Protein AF-A0A9X9F2U2-F1 (afdb_monomer_lite)

InterPro domains:
  IPR003848 Domain of unknown function DUF218 [cd06259] (31-73)
  IPR051599 Cell Envelope Integrity and Synthesis Associated Protein [PTHR30336] (19-75)

Organism: Bacillus cereus (NCBI:txid1396)

Radius of gyration: 17.88 Å; chains: 1; bounding box: 29×31×49 Å

Foldseek 3Di:
DVVVVVVVVVVVVVVVVVVVVVVPPLVAADAEDEQEDDDDDPNHDDPVSVVSVVSRVVSCVVNSYVYYHYDDDPPD

Structure (mmCIF, N/CA/C/O backbone):
data_AF-A0A9X9F2U2-F1
#
_entry.id   AF-A0A9X9F2U2-F1
#
loop_
_atom_site.group_PDB
_atom_site.id
_atom_site.type_symbol
_atom_site.label_atom_id
_atom_site.label_alt_id
_atom_site.label_comp_id
_atom_site.label_asym_id
_atom_site.label_entity_id
_atom_site.label_seq_id
_atom_site.pdbx_PDB_ins_code
_atom_site.Cartn_x
_atom_site.Cartn_y
_atom_site.Cartn_z
_atom_site.occupancy
_atom_site.B_iso_or_equiv
_atom_site.auth_seq_id
_atom_site.auth_comp_id
_atom_site.auth_asym_id
_atom_site.auth_atom_id
_atom_site.pdbx_PDB_model_num
ATOM 1 N N . LEU A 1 1 ? 10.098 10.561 -38.180 1.00 82.00 1 LEU A N 1
ATOM 2 C CA . LEU A 1 1 ? 8.797 9.906 -37.898 1.00 82.00 1 LEU A CA 1
ATOM 3 C C . LEU A 1 1 ? 8.899 8.861 -36.790 1.00 82.00 1 LEU A C 1
ATOM 5 O O . LEU A 1 1 ? 8.305 9.085 -35.748 1.00 82.00 1 LEU A O 1
ATOM 9 N N . MET A 1 2 ? 9.705 7.806 -36.944 1.00 89.38 2 MET A N 1
ATOM 10 C CA . MET A 1 2 ? 9.816 6.722 -35.947 1.00 89.38 2 MET A CA 1
ATOM 11 C C . MET A 1 2 ? 10.338 7.173 -34.564 1.00 89.38 2 MET A C 1
ATOM 13 O O . MET A 1 2 ? 9.845 6.736 -33.529 1.00 89.38 2 MET A O 1
ATOM 17 N N . ILE A 1 3 ? 11.302 8.100 -34.533 1.00 92.56 3 ILE A N 1
ATOM 18 C CA . ILE A 1 3 ? 11.830 8.666 -33.277 1.00 92.56 3 ILE A CA 1
ATOM 19 C C . ILE A 1 3 ? 10.775 9.550 -32.596 1.00 92.56 3 ILE A C 1
ATOM 21 O O . ILE A 1 3 ? 10.567 9.457 -31.392 1.00 92.56 3 ILE A O 1
ATOM 25 N N . CYS A 1 4 ? 10.050 10.362 -33.370 1.00 93.00 4 CYS A N 1
ATOM 26 C CA . CYS A 1 4 ? 8.975 11.208 -32.851 1.00 93.00 4 CYS A CA 1
ATOM 27 C C . CYS A 1 4 ? 7.829 10.381 -32.255 1.00 93.00 4 CYS A C 1
ATOM 29 O O . CYS A 1 4 ? 7.332 10.726 -31.187 1.00 93.00 4 CYS A O 1
ATOM 31 N N . SER A 1 5 ? 7.439 9.273 -32.898 1.00 92.56 5 SER A N 1
ATOM 32 C CA . SER A 1 5 ? 6.416 8.376 -32.350 1.00 92.56 5 SER A CA 1
ATOM 33 C C . SER A 1 5 ? 6.885 7.675 -31.075 1.00 92.56 5 SER A C 1
ATOM 35 O O . SER A 1 5 ? 6.100 7.537 -30.144 1.00 92.56 5 SER A O 1
ATOM 37 N N . ALA A 1 6 ? 8.162 7.283 -30.996 1.00 94.31 6 ALA A N 1
ATOM 38 C CA . ALA A 1 6 ? 8.728 6.691 -29.784 1.00 94.31 6 ALA A CA 1
ATOM 39 C C . ALA A 1 6 ? 8.741 7.688 -28.612 1.00 94.31 6 ALA A C 1
ATOM 41 O O . ALA A 1 6 ? 8.327 7.340 -27.510 1.00 94.31 6 ALA A O 1
ATOM 42 N N . ILE A 1 7 ? 9.147 8.939 -28.858 1.00 95.94 7 ILE A N 1
ATOM 43 C CA . ILE A 1 7 ? 9.141 9.999 -27.839 1.00 95.94 7 ILE A CA 1
ATOM 44 C C . ILE A 1 7 ? 7.714 10.266 -27.354 1.00 95.94 7 ILE A C 1
ATOM 46 O O . ILE A 1 7 ? 7.479 10.264 -26.150 1.00 95.94 7 ILE A O 1
ATOM 50 N N . LEU A 1 8 ? 6.752 10.421 -28.270 1.00 96.06 8 LEU A N 1
ATOM 51 C CA . LEU A 1 8 ? 5.345 10.624 -27.914 1.00 96.06 8 LEU A CA 1
ATOM 52 C C . LEU A 1 8 ? 4.792 9.474 -27.068 1.00 96.06 8 LEU A C 1
ATOM 54 O O . LEU A 1 8 ? 4.101 9.723 -26.084 1.00 96.06 8 LEU A O 1
ATOM 58 N N . TYR A 1 9 ? 5.125 8.231 -27.415 1.00 95.81 9 TYR A N 1
ATOM 59 C CA . TYR A 1 9 ? 4.687 7.063 -26.658 1.00 95.81 9 TYR A CA 1
ATOM 60 C C . TYR A 1 9 ? 5.269 7.039 -25.238 1.00 95.81 9 TYR A C 1
ATOM 62 O O . TYR A 1 9 ? 4.532 6.833 -24.276 1.00 95.81 9 TYR A O 1
ATOM 70 N N . VAL A 1 10 ? 6.571 7.305 -25.084 1.00 96.31 10 VAL A N 1
ATOM 71 C CA . VAL A 1 10 ? 7.220 7.361 -23.763 1.00 96.31 10 VAL A CA 1
ATOM 72 C C . VAL A 1 10 ? 6.654 8.506 -22.922 1.00 96.31 10 VAL A C 1
ATOM 74 O O . VAL A 1 10 ? 6.362 8.308 -21.745 1.00 96.31 10 VAL A O 1
ATOM 77 N N . SER A 1 11 ? 6.442 9.685 -23.513 1.00 95.56 11 SER A N 1
ATOM 78 C CA . SER A 1 11 ? 5.819 10.820 -22.825 1.00 95.56 11 SER A CA 1
ATOM 79 C C . SER A 1 11 ? 4.385 10.516 -22.396 1.00 95.56 11 SER A C 1
ATOM 81 O O . SER A 1 11 ? 4.006 10.852 -21.276 1.00 95.56 11 SER A O 1
ATOM 83 N N . TYR A 1 12 ? 3.604 9.844 -23.246 1.00 95.94 12 TYR A N 1
ATOM 84 C CA . TYR A 1 12 ? 2.249 9.414 -22.913 1.00 95.94 12 TYR A CA 1
ATOM 85 C C . TYR A 1 12 ? 2.244 8.406 -21.758 1.00 95.94 12 TYR A C 1
ATOM 87 O O . TYR A 1 12 ? 1.522 8.603 -20.786 1.00 95.94 12 TYR A O 1
ATOM 95 N N . ALA A 1 13 ? 3.095 7.377 -21.810 1.00 94.00 13 ALA A N 1
ATOM 96 C CA . ALA A 1 13 ? 3.208 6.390 -20.737 1.00 94.00 13 ALA A CA 1
ATOM 97 C C . ALA A 1 13 ? 3.645 7.033 -19.408 1.00 94.00 13 ALA A C 1
ATOM 99 O O . ALA A 1 13 ? 3.086 6.733 -18.356 1.00 94.00 13 ALA A O 1
ATOM 100 N N . ALA A 1 14 ? 4.607 7.961 -19.450 1.00 93.56 14 ALA A N 1
ATOM 101 C CA . ALA A 1 14 ? 5.037 8.707 -18.271 1.00 93.56 14 ALA A CA 1
ATOM 102 C C . ALA A 1 14 ? 3.905 9.571 -17.691 1.00 93.56 14 ALA A C 1
ATOM 104 O O . ALA A 1 14 ? 3.720 9.607 -16.473 1.00 93.56 14 ALA A O 1
ATOM 105 N N . TYR A 1 15 ? 3.131 10.236 -18.554 1.00 94.44 15 TYR A N 1
ATOM 106 C CA . TYR A 1 15 ? 1.971 11.025 -18.145 1.00 94.44 15 TYR A CA 1
ATOM 107 C C . TYR A 1 15 ? 0.885 10.150 -17.511 1.00 94.44 15 TYR A C 1
ATOM 109 O O . TYR A 1 15 ? 0.357 10.503 -16.458 1.00 94.44 15 TYR A O 1
ATOM 117 N N . ASP A 1 16 ? 0.593 8.991 -18.102 1.00 91.12 16 ASP A N 1
ATOM 118 C CA . ASP A 1 16 ? -0.422 8.065 -17.600 1.00 91.12 16 ASP A CA 1
ATOM 119 C C . ASP A 1 16 ? -0.059 7.547 -16.199 1.00 91.12 16 ASP A C 1
ATOM 121 O O . ASP A 1 16 ? -0.844 7.706 -15.261 1.00 91.12 16 ASP A O 1
ATOM 125 N N . ILE A 1 17 ? 1.182 7.075 -16.013 1.00 89.25 17 ILE A N 1
ATOM 126 C CA . ILE A 1 17 ? 1.715 6.640 -14.708 1.00 89.25 17 ILE A CA 1
ATOM 127 C C . ILE A 1 17 ? 1.635 7.770 -13.675 1.00 89.25 17 ILE A C 1
ATOM 129 O O . ILE A 1 17 ? 1.206 7.553 -12.539 1.00 89.25 17 ILE A O 1
ATOM 133 N N . TRP A 1 18 ? 2.031 8.988 -14.055 1.00 88.75 18 TRP A N 1
ATOM 134 C CA . TRP A 1 18 ? 1.981 10.138 -13.158 1.00 88.75 18 TRP A CA 1
ATOM 135 C C . TRP A 1 18 ? 0.547 10.518 -12.783 1.00 88.75 18 TRP A C 1
ATOM 137 O O . TRP A 1 18 ? 0.288 10.852 -11.629 1.00 88.75 18 TRP A O 1
ATOM 147 N N . SER A 1 19 ? -0.393 10.440 -13.724 1.00 87.75 19 SER A N 1
ATOM 148 C CA . SER A 1 19 ? -1.801 10.762 -13.484 1.00 87.75 19 SER A CA 1
ATOM 149 C C . SER A 1 19 ? -2.493 9.730 -12.588 1.00 87.75 19 SER A C 1
ATOM 151 O O . SER A 1 19 ? -3.358 10.083 -11.784 1.00 87.75 19 SER A O 1
ATOM 153 N N . TYR A 1 20 ? -2.067 8.464 -12.658 1.00 84.62 20 TYR A N 1
ATOM 154 C CA . TYR A 1 20 ? -2.665 7.366 -11.904 1.00 84.62 20 TYR A CA 1
ATOM 155 C C . TYR A 1 20 ? -2.574 7.572 -10.386 1.00 84.62 20 TYR A C 1
ATOM 157 O O . TYR A 1 20 ? -3.489 7.195 -9.653 1.00 84.62 20 TYR A O 1
ATOM 165 N N . ARG A 1 21 ? -1.528 8.261 -9.905 1.00 75.69 21 ARG A N 1
ATOM 166 C CA . ARG A 1 21 ? -1.359 8.582 -8.476 1.00 75.69 21 ARG A CA 1
ATOM 167 C C . ARG A 1 21 ? -2.508 9.415 -7.898 1.00 75.69 21 ARG A C 1
ATOM 169 O O . ARG A 1 21 ? -2.751 9.352 -6.703 1.00 75.69 21 ARG A O 1
ATOM 176 N N . PHE A 1 22 ? -3.201 10.192 -8.734 1.00 72.75 22 PHE A N 1
ATOM 177 C CA . PHE A 1 22 ? -4.329 11.034 -8.327 1.00 72.75 22 PHE A CA 1
ATOM 178 C C . PHE A 1 22 ? -5.684 10.329 -8.460 1.00 72.75 22 PHE A C 1
ATOM 180 O O . PHE A 1 22 ? -6.683 10.827 -7.953 1.00 72.75 22 PHE A O 1
ATOM 187 N N . LYS A 1 23 ? -5.737 9.178 -9.145 1.00 69.06 23 LYS A N 1
ATOM 188 C CA . LYS A 1 23 ? -6.948 8.349 -9.266 1.00 69.06 23 LYS A CA 1
ATOM 189 C C . LYS A 1 23 ? -7.171 7.441 -8.060 1.00 69.06 23 LYS A C 1
ATOM 191 O O . LYS A 1 23 ? -8.292 6.974 -7.867 1.00 69.06 23 LYS A O 1
ATOM 196 N N . ALA A 1 24 ? -6.130 7.174 -7.272 1.00 65.06 24 ALA A N 1
ATOM 197 C CA . ALA A 1 24 ? -6.255 6.452 -6.014 1.00 65.06 24 ALA A CA 1
ATOM 198 C C . ALA A 1 24 ? -7.026 7.325 -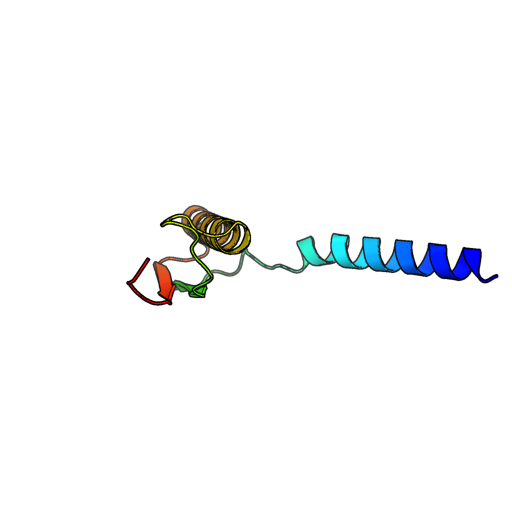5.009 1.00 65.06 24 ALA A C 1
ATOM 200 O O . ALA A 1 24 ? -6.456 8.172 -4.327 1.00 65.06 24 ALA A O 1
ATOM 201 N N . ASN A 1 25 ? -8.349 7.155 -4.968 1.00 65.12 25 ASN A N 1
ATOM 202 C CA . ASN A 1 25 ? -9.215 7.761 -3.962 1.00 65.12 25 ASN A CA 1
ATOM 203 C C . ASN A 1 25 ? -9.008 7.045 -2.621 1.00 65.12 25 ASN A C 1
ATOM 205 O O . ASN A 1 25 ? -9.832 6.243 -2.186 1.00 65.12 25 ASN A O 1
ATOM 209 N N . ASP A 1 26 ? -7.891 7.348 -1.969 1.00 66.12 26 ASP A N 1
ATOM 210 C CA . ASP A 1 26 ? -7.561 6.849 -0.632 1.00 66.12 26 ASP A CA 1
ATOM 211 C C . ASP A 1 26 ? -8.439 7.488 0.459 1.00 66.12 26 ASP A C 1
ATOM 213 O O . ASP A 1 26 ? -8.450 7.022 1.596 1.00 66.12 26 ASP A O 1
ATOM 217 N N . ASP A 1 27 ? -9.214 8.525 0.115 1.00 68.94 27 ASP A N 1
ATOM 218 C CA . ASP A 1 27 ? -10.052 9.257 1.068 1.00 68.94 27 ASP A CA 1
ATOM 219 C C . ASP A 1 27 ? -11.423 8.599 1.337 1.00 68.94 27 ASP A C 1
ATOM 221 O O . ASP A 1 27 ? -12.251 9.090 2.108 1.00 68.94 27 ASP A O 1
ATOM 225 N N . VAL A 1 28 ? -11.685 7.442 0.723 1.00 78.75 28 VAL A N 1
ATOM 226 C CA . VAL A 1 28 ? -12.922 6.692 0.957 1.00 78.75 28 VAL A CA 1
ATOM 227 C C . VAL A 1 28 ? -12.874 6.048 2.340 1.00 78.75 28 VAL A C 1
ATOM 229 O O . VAL A 1 28 ? -12.014 5.219 2.635 1.00 78.75 28 VAL A O 1
ATOM 232 N N . LYS A 1 29 ? -13.835 6.402 3.199 1.00 87.50 29 LYS A N 1
ATOM 233 C CA . LYS A 1 29 ? -13.980 5.779 4.518 1.00 87.50 29 LYS A CA 1
ATOM 234 C C . LYS A 1 29 ? -14.605 4.393 4.400 1.00 87.50 29 LYS A C 1
ATOM 236 O O . LYS A 1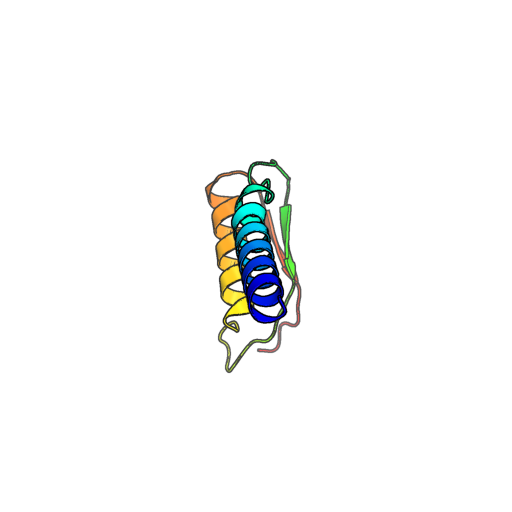 29 ? -15.690 4.245 3.844 1.00 87.50 29 LYS A O 1
ATOM 241 N N . THR A 1 30 ? -13.949 3.392 4.974 1.00 89.62 30 THR A N 1
ATOM 242 C CA . THR A 1 30 ? -14.406 1.997 5.003 1.00 89.62 30 THR A CA 1
ATOM 243 C C . THR A 1 30 ? -14.153 1.363 6.376 1.00 89.62 30 THR A C 1
ATOM 245 O O . THR A 1 30 ? -13.426 1.899 7.215 1.00 89.62 30 THR A O 1
ATOM 248 N N . ASP A 1 31 ? -14.775 0.216 6.657 1.00 92.50 31 ASP A N 1
ATOM 249 C CA . ASP A 1 31 ? -14.643 -0.429 7.969 1.00 92.50 31 ASP A CA 1
ATOM 250 C C . ASP A 1 31 ? -13.333 -1.210 8.138 1.00 92.50 31 ASP A C 1
ATOM 252 O O . ASP A 1 31 ? -12.812 -1.303 9.253 1.00 92.50 31 ASP A O 1
ATOM 256 N N . ALA A 1 32 ? -12.776 -1.756 7.055 1.00 92.69 32 ALA A N 1
ATOM 257 C CA . ALA A 1 32 ? -11.541 -2.529 7.100 1.00 92.69 32 ALA A CA 1
ATOM 258 C C . ALA A 1 32 ? -10.763 -2.472 5.779 1.00 92.69 32 ALA A C 1
ATOM 260 O O . ALA A 1 32 ? -11.349 -2.532 4.702 1.00 92.69 32 ALA A O 1
ATOM 261 N N . GLY A 1 33 ? -9.433 -2.440 5.882 1.00 93.06 33 GLY A N 1
ATOM 262 C CA . GLY A 1 33 ? -8.513 -2.681 4.773 1.00 93.06 33 GLY A CA 1
ATOM 263 C C . GLY A 1 33 ? -7.929 -4.092 4.849 1.00 93.06 33 GLY A C 1
ATOM 264 O O . GLY A 1 33 ? -7.514 -4.535 5.922 1.00 93.06 33 GLY A O 1
ATOM 265 N N . ILE A 1 34 ? -7.882 -4.799 3.718 1.00 93.38 34 ILE A N 1
ATOM 266 C CA . ILE A 1 34 ? -7.291 -6.141 3.622 1.00 93.38 34 ILE A CA 1
ATOM 267 C C . ILE A 1 34 ? -5.925 -6.034 2.947 1.00 93.38 34 ILE A C 1
ATOM 269 O O . ILE A 1 34 ? -5.819 -5.614 1.796 1.00 93.38 34 ILE A O 1
ATOM 273 N N . VAL A 1 35 ? -4.877 -6.461 3.645 1.00 93.19 35 VAL A N 1
ATOM 274 C CA . VAL A 1 35 ? -3.531 -6.582 3.090 1.00 93.19 35 VAL A CA 1
ATOM 275 C C . VAL A 1 35 ? -3.334 -8.016 2.611 1.00 93.19 35 VAL A C 1
ATOM 277 O O . VAL A 1 35 ? -3.258 -8.964 3.402 1.00 93.19 35 VAL A O 1
ATOM 280 N N . LEU A 1 36 ? -3.257 -8.171 1.289 1.00 90.06 36 LEU A N 1
ATOM 281 C CA . LEU A 1 36 ? -2.992 -9.460 0.664 1.00 90.06 36 LEU A CA 1
ATOM 282 C C . LEU A 1 36 ? -1.562 -9.915 0.948 1.00 90.06 36 LEU A C 1
ATOM 284 O O . LEU A 1 36 ? -0.608 -9.167 0.703 1.00 90.06 36 LEU A O 1
ATOM 288 N N . GLY A 1 37 ? -1.434 -11.145 1.445 1.00 84.56 37 GLY A N 1
ATOM 289 C CA . GLY A 1 37 ? -0.147 -11.774 1.709 1.00 84.56 37 GLY A CA 1
ATOM 290 C C . GLY A 1 37 ? 0.751 -11.770 0.476 1.00 84.56 37 GLY A C 1
ATOM 291 O O . GLY A 1 37 ? 0.299 -11.956 -0.655 1.00 84.56 37 GLY A O 1
ATOM 292 N N . ALA A 1 38 ? 2.038 -11.541 0.698 1.00 81.50 38 ALA A N 1
ATOM 293 C CA . ALA A 1 38 ? 3.068 -11.590 -0.330 1.00 81.50 38 ALA A CA 1
ATOM 294 C C . ALA A 1 38 ? 4.333 -12.242 0.241 1.00 81.50 38 ALA A C 1
ATOM 296 O O . ALA A 1 38 ? 4.413 -12.511 1.439 1.00 81.50 38 ALA A O 1
ATOM 297 N N . ALA A 1 39 ? 5.310 -12.527 -0.622 1.00 78.06 39 ALA A N 1
ATOM 298 C CA . ALA A 1 39 ? 6.534 -13.214 -0.224 1.00 78.06 39 ALA A CA 1
ATOM 299 C C . ALA A 1 39 ? 7.226 -12.522 0.968 1.00 78.06 39 ALA A C 1
ATOM 301 O O . ALA A 1 39 ? 7.342 -11.290 1.012 1.00 78.06 39 ALA A O 1
ATOM 302 N N . SER A 1 40 ? 7.706 -13.339 1.905 1.00 76.56 40 SER A N 1
ATOM 303 C CA . SER A 1 40 ? 8.606 -12.955 2.992 1.00 76.56 40 SER A CA 1
ATOM 304 C C . SER A 1 40 ? 9.981 -13.553 2.708 1.00 76.56 40 SER A C 1
ATOM 306 O O . SER A 1 40 ? 10.081 -14.692 2.255 1.00 76.56 40 SER A O 1
ATOM 308 N N . TRP A 1 41 ? 11.037 -12.781 2.934 1.00 79.94 41 TRP A N 1
ATOM 309 C CA . TRP A 1 41 ? 12.423 -13.201 2.762 1.00 79.94 41 TRP A CA 1
ATOM 310 C C . TRP A 1 41 ? 13.091 -13.220 4.134 1.00 79.94 41 TRP A C 1
ATOM 312 O O . TRP A 1 41 ? 13.310 -12.164 4.728 1.00 79.94 41 TRP A O 1
ATOM 322 N N . ASN A 1 42 ? 13.407 -14.413 4.647 1.00 78.81 42 ASN A N 1
ATOM 323 C CA . ASN A 1 42 ? 14.073 -14.609 5.942 1.00 78.81 42 ASN A CA 1
ATOM 324 C C . ASN A 1 42 ? 13.376 -13.863 7.097 1.00 78.81 42 ASN A C 1
ATOM 326 O O . ASN A 1 42 ? 14.007 -13.105 7.836 1.00 78.81 42 ASN A O 1
ATOM 330 N N . GLY A 1 43 ? 12.051 -14.006 7.200 1.00 78.25 43 GLY A N 1
ATOM 331 C CA . GLY A 1 43 ? 11.251 -13.330 8.226 1.00 78.25 43 GLY A CA 1
ATOM 332 C C . GLY A 1 43 ? 11.033 -11.826 8.010 1.00 78.25 43 GLY A C 1
ATOM 333 O O . GLY A 1 43 ? 10.426 -11.180 8.862 1.00 78.25 43 GLY A O 1
ATOM 334 N N . LYS A 1 44 ? 11.493 -11.245 6.892 1.00 83.69 44 LYS A N 1
ATOM 335 C CA . LYS A 1 44 ? 11.241 -9.842 6.534 1.00 83.69 44 LYS A CA 1
ATOM 336 C C . LYS A 1 44 ? 10.267 -9.740 5.361 1.00 83.69 44 LYS A C 1
ATOM 338 O O . LYS A 1 44 ? 10.411 -10.481 4.390 1.00 83.69 44 LYS A O 1
ATOM 343 N N . PRO A 1 45 ? 9.319 -8.788 5.383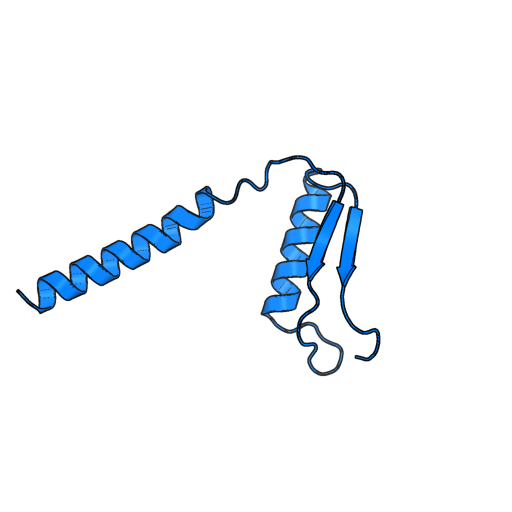 1.00 84.44 45 PRO A N 1
ATOM 344 C CA . PRO A 1 45 ? 8.450 -8.563 4.237 1.00 84.44 45 PRO A CA 1
ATOM 345 C C . PRO A 1 45 ? 9.286 -8.204 3.003 1.00 84.44 45 PRO A C 1
ATOM 347 O O . PRO A 1 45 ? 10.211 -7.391 3.089 1.00 84.44 45 PRO A O 1
ATOM 350 N N . SER A 1 46 ? 8.949 -8.787 1.848 1.00 88.75 46 SER A N 1
ATOM 351 C CA . SER A 1 46 ? 9.501 -8.334 0.566 1.00 88.75 46 SER A CA 1
ATOM 352 C C . SER A 1 46 ? 9.223 -6.836 0.357 1.00 88.75 46 SER A C 1
ATOM 354 O O . SER A 1 46 ? 8.267 -6.311 0.938 1.00 88.75 46 SER A O 1
ATOM 356 N N . PRO A 1 47 ? 10.001 -6.128 -0.486 1.00 87.94 47 PRO A N 1
ATOM 357 C CA . PRO A 1 47 ? 9.810 -4.693 -0.716 1.00 87.94 47 PRO A CA 1
ATOM 358 C C . PRO A 1 47 ? 8.360 -4.329 -1.065 1.00 87.94 47 PRO A C 1
ATOM 360 O O . PRO A 1 47 ? 7.797 -3.393 -0.508 1.00 87.94 47 PRO A O 1
ATOM 363 N N . VAL A 1 48 ? 7.713 -5.143 -1.903 1.00 88.62 48 VAL A N 1
ATOM 364 C CA . VAL A 1 48 ? 6.305 -4.960 -2.281 1.00 88.62 48 VAL A CA 1
ATOM 365 C C . VAL A 1 48 ? 5.368 -5.170 -1.091 1.00 88.62 48 VAL A C 1
ATOM 367 O O . VAL A 1 48 ? 4.425 -4.404 -0.905 1.00 88.62 48 VAL A O 1
ATOM 370 N N . PHE A 1 49 ? 5.608 -6.196 -0.271 1.00 89.38 49 PHE A N 1
ATOM 371 C CA . PHE A 1 49 ? 4.767 -6.455 0.895 1.00 89.38 49 PHE A CA 1
ATOM 372 C C . PHE A 1 49 ? 4.895 -5.345 1.940 1.00 89.38 49 PHE A C 1
ATOM 374 O O . PHE A 1 49 ? 3.891 -4.900 2.490 1.00 89.38 49 PHE A O 1
ATOM 381 N N . LYS A 1 50 ? 6.116 -4.844 2.151 1.00 91.19 50 LYS A N 1
ATOM 382 C CA . LYS A 1 50 ? 6.398 -3.723 3.048 1.00 91.19 50 LYS A CA 1
ATOM 383 C C . LYS A 1 50 ? 5.618 -2.474 2.644 1.00 91.19 50 LYS A C 1
ATOM 385 O O . LYS A 1 50 ? 4.961 -1.886 3.495 1.00 91.19 50 LYS A O 1
ATOM 390 N N . GLU A 1 51 ? 5.628 -2.106 1.363 1.00 92.31 51 GLU A N 1
ATOM 391 C CA . GLU A 1 51 ? 4.895 -0.916 0.918 1.00 92.31 51 GLU A CA 1
ATOM 392 C C . GLU A 1 51 ? 3.375 -1.077 1.027 1.00 92.31 51 GLU A C 1
ATOM 394 O O . GLU A 1 51 ? 2.685 -0.138 1.417 1.00 92.31 51 GLU A O 1
ATOM 399 N N . ARG A 1 52 ? 2.838 -2.285 0.810 1.00 92.31 52 ARG A N 1
ATOM 400 C CA . ARG A 1 52 ? 1.409 -2.562 1.058 1.00 92.31 52 ARG A CA 1
ATOM 401 C C . ARG A 1 52 ? 1.039 -2.410 2.533 1.00 92.31 52 ARG A C 1
ATOM 403 O O . ARG A 1 52 ? -0.006 -1.847 2.850 1.00 92.31 52 ARG A O 1
ATOM 410 N N . ILE A 1 53 ? 1.898 -2.891 3.433 1.00 92.50 53 ILE A N 1
ATOM 411 C CA . ILE A 1 53 ? 1.725 -2.717 4.880 1.00 92.50 53 ILE A CA 1
ATOM 412 C C . ILE A 1 53 ? 1.765 -1.225 5.236 1.00 92.50 53 ILE A C 1
ATOM 414 O O . ILE A 1 53 ? 0.882 -0.745 5.944 1.00 92.50 53 ILE A O 1
ATOM 418 N N . ASN A 1 54 ? 2.742 -0.477 4.712 1.00 94.38 54 ASN A N 1
ATOM 419 C CA . ASN A 1 54 ? 2.860 0.965 4.940 1.00 94.38 54 ASN A CA 1
ATOM 420 C C . ASN A 1 54 ? 1.611 1.722 4.468 1.00 94.38 54 ASN A C 1
ATOM 422 O O . ASN A 1 54 ? 1.120 2.596 5.183 1.00 94.38 54 ASN A O 1
ATOM 426 N N . HIS A 1 55 ? 1.070 1.369 3.298 1.00 92.31 55 HIS A N 1
ATOM 427 C CA . HIS A 1 55 ? -0.145 1.984 2.761 1.00 92.31 55 HIS A CA 1
ATOM 428 C C . HIS A 1 55 ? -1.357 1.724 3.657 1.00 92.31 55 HIS A C 1
ATOM 430 O O . HIS A 1 55 ? -2.049 2.666 4.036 1.00 92.31 55 HIS A O 1
ATOM 436 N N . ALA A 1 56 ? -1.561 0.480 4.098 1.00 93.38 56 ALA A N 1
ATOM 437 C CA . ALA A 1 56 ? -2.636 0.153 5.035 1.00 93.38 56 ALA A CA 1
ATOM 438 C C . ALA A 1 56 ? -2.494 0.897 6.376 1.00 93.38 56 ALA A C 1
ATOM 440 O O . ALA A 1 56 ? -3.483 1.383 6.923 1.00 93.38 56 ALA A O 1
ATOM 441 N N . ILE A 1 57 ? -1.266 1.040 6.889 1.00 94.19 57 ILE A N 1
ATOM 442 C CA . ILE A 1 57 ? -0.989 1.833 8.097 1.00 94.19 57 ILE A CA 1
ATOM 443 C C . ILE A 1 57 ? -1.334 3.311 7.874 1.00 94.19 57 ILE A C 1
ATOM 445 O O . ILE A 1 57 ? -1.908 3.931 8.767 1.00 94.19 57 ILE A O 1
ATOM 449 N N . SER A 1 58 ? -1.002 3.875 6.709 1.00 94.06 58 SER A N 1
ATOM 450 C CA . SER A 1 58 ? -1.354 5.255 6.349 1.00 94.06 58 SER A CA 1
ATOM 451 C C . SER A 1 58 ? -2.870 5.460 6.372 1.00 94.06 58 SER A C 1
ATOM 453 O O . SER A 1 58 ? -3.360 6.334 7.083 1.00 94.06 58 SER A O 1
ATOM 455 N N . LEU A 1 59 ? -3.625 4.581 5.702 1.00 93.00 59 LEU A N 1
ATOM 456 C CA . LEU A 1 59 ? -5.092 4.628 5.672 1.00 93.00 59 LEU A CA 1
ATOM 457 C C . LEU A 1 59 ? -5.711 4.508 7.071 1.00 93.00 59 LEU A C 1
ATOM 459 O O . LEU A 1 59 ? -6.690 5.184 7.384 1.00 93.00 59 LEU A O 1
ATOM 463 N N . TYR A 1 60 ? -5.137 3.663 7.932 1.00 92.94 60 TYR A N 1
ATOM 464 C CA . TYR A 1 60 ? -5.593 3.514 9.313 1.00 92.94 60 TYR A CA 1
ATOM 465 C C . TYR A 1 60 ? -5.337 4.783 10.134 1.00 92.94 60 TYR A C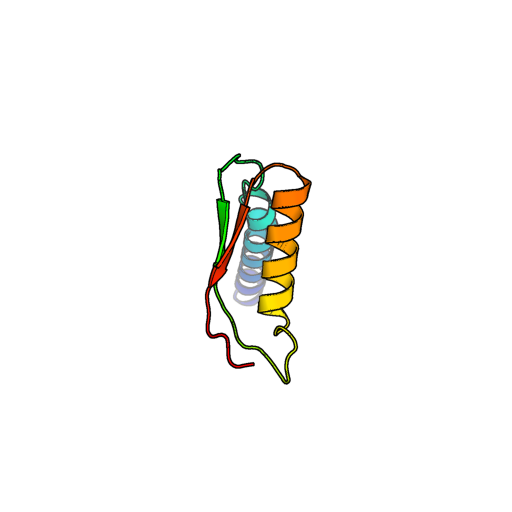 1
ATOM 467 O O . TYR A 1 60 ? -6.225 5.261 10.837 1.00 92.94 60 TYR A O 1
ATOM 475 N N . LYS A 1 61 ? -4.140 5.372 10.015 1.00 93.50 61 LYS A N 1
ATOM 476 C CA . LYS A 1 61 ? -3.771 6.612 10.718 1.00 93.50 61 LYS A CA 1
ATOM 477 C C . LYS A 1 61 ? -4.576 7.824 10.251 1.00 93.50 61 LYS A C 1
ATOM 479 O O . LYS A 1 61 ? -4.902 8.675 11.071 1.00 93.50 61 LYS A O 1
ATOM 484 N N . ASN A 1 62 ? -4.921 7.874 8.969 1.00 91.69 62 ASN A N 1
ATOM 485 C CA . ASN A 1 62 ? -5.752 8.926 8.388 1.00 91.69 62 ASN A CA 1
ATOM 486 C C . ASN A 1 62 ? -7.253 8.738 8.701 1.00 91.69 62 ASN A C 1
ATOM 488 O O . ASN A 1 62 ? -8.070 9.597 8.378 1.00 91.69 62 ASN A O 1
ATOM 492 N N . GLY A 1 63 ? -7.635 7.635 9.359 1.00 91.00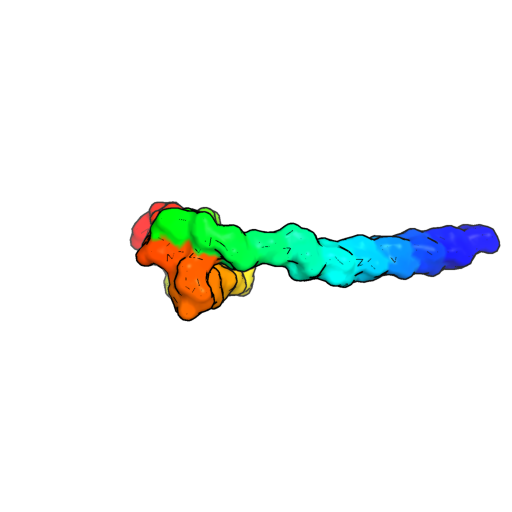 63 GLY A N 1
ATOM 493 C CA . GLY A 1 63 ? -9.024 7.342 9.718 1.00 91.00 63 GLY A CA 1
ATOM 494 C C . GLY A 1 63 ? -9.892 6.888 8.540 1.00 91.00 63 GLY A C 1
ATOM 495 O O . GLY A 1 63 ? -11.118 6.839 8.673 1.00 91.00 63 GLY A O 1
ATOM 496 N N . ASN A 1 64 ? -9.281 6.546 7.401 1.00 93.00 64 ASN A N 1
ATOM 497 C CA . ASN A 1 64 ? -9.976 6.003 6.235 1.00 93.00 64 ASN A CA 1
ATOM 498 C C . ASN A 1 64 ? -10.400 4.545 6.459 1.00 93.00 64 ASN A C 1
ATOM 500 O O . ASN A 1 64 ? -11.409 4.122 5.904 1.00 93.00 64 ASN A O 1
ATOM 504 N N . ILE A 1 65 ? -9.689 3.788 7.304 1.00 94.69 65 ILE A N 1
ATOM 505 C CA . ILE A 1 65 ? -10.069 2.423 7.709 1.00 94.69 65 ILE A CA 1
ATOM 506 C C . ILE A 1 65 ? -10.014 2.246 9.229 1.00 94.69 65 ILE A C 1
ATOM 508 O O . ILE A 1 65 ? -9.152 2.815 9.893 1.00 94.69 65 ILE A O 1
ATOM 512 N N . LYS A 1 66 ? -10.900 1.412 9.791 1.00 93.75 66 LYS A N 1
ATOM 513 C CA . LYS A 1 66 ? -10.946 1.138 11.245 1.00 93.75 66 LYS A CA 1
ATOM 514 C C . LYS A 1 66 ? -10.197 -0.126 11.659 1.00 93.75 66 LYS A C 1
ATOM 516 O O . LYS A 1 66 ? -9.914 -0.309 12.839 1.00 93.75 66 LYS A O 1
ATOM 521 N N . LYS A 1 67 ? -9.938 -1.040 10.723 1.00 94.69 67 LYS A N 1
ATOM 522 C CA . LYS A 1 67 ? -9.276 -2.329 10.974 1.00 94.69 67 LYS A CA 1
ATOM 523 C C . LYS A 1 67 ? -8.355 -2.682 9.814 1.00 94.69 67 LYS A C 1
ATOM 525 O O . LYS A 1 67 ? -8.669 -2.384 8.664 1.00 94.69 67 LYS A O 1
ATOM 530 N N . ILE A 1 68 ? -7.250 -3.356 10.118 1.00 94.56 68 ILE A N 1
ATOM 531 C CA . ILE A 1 68 ? -6.345 -3.933 9.120 1.00 94.56 68 ILE A CA 1
ATOM 532 C C . ILE A 1 68 ? -6.418 -5.454 9.252 1.00 94.56 68 ILE A C 1
ATOM 534 O O . ILE A 1 68 ? -6.214 -5.988 10.341 1.00 94.56 68 ILE A O 1
ATOM 538 N N . ILE A 1 69 ? -6.713 -6.144 8.153 1.00 93.31 69 ILE A N 1
ATOM 539 C CA . ILE A 1 69 ? -6.775 -7.606 8.087 1.00 93.31 69 ILE A CA 1
ATOM 540 C C . ILE A 1 69 ? -5.619 -8.088 7.218 1.00 93.31 69 ILE A C 1
ATOM 542 O O . ILE A 1 69 ? -5.531 -7.732 6.046 1.00 93.31 69 ILE A O 1
ATOM 546 N N . PHE A 1 70 ? -4.745 -8.918 7.776 1.00 91.12 70 PHE A N 1
ATOM 547 C CA . PHE A 1 70 ? -3.679 -9.567 7.018 1.00 91.12 70 PHE A CA 1
ATOM 548 C C . PHE A 1 70 ? -4.131 -10.944 6.544 1.00 91.12 70 PHE A C 1
ATOM 550 O O . PHE A 1 70 ? -4.801 -11.675 7.271 1.00 91.12 70 PHE A O 1
ATOM 557 N N . THR A 1 71 ? -3.739 -11.305 5.327 1.00 88.69 71 THR A N 1
ATOM 558 C CA . THR A 1 71 ? -3.957 -12.645 4.766 1.00 88.69 71 THR A CA 1
ATOM 559 C C . THR A 1 71 ? -2.611 -13.287 4.437 1.00 88.69 71 THR A C 1
ATOM 561 O O . THR A 1 71 ? -1.644 -12.581 4.156 1.00 88.69 71 THR A O 1
ATOM 564 N N . GLY A 1 72 ? -2.526 -14.618 4.485 1.00 81.31 72 GLY A N 1
ATOM 565 C CA . GLY A 1 72 ? -1.293 -15.365 4.212 1.00 81.31 72 GLY A CA 1
ATOM 566 C C . GLY A 1 72 ? -1.031 -16.486 5.218 1.00 81.31 72 GLY A C 1
ATOM 5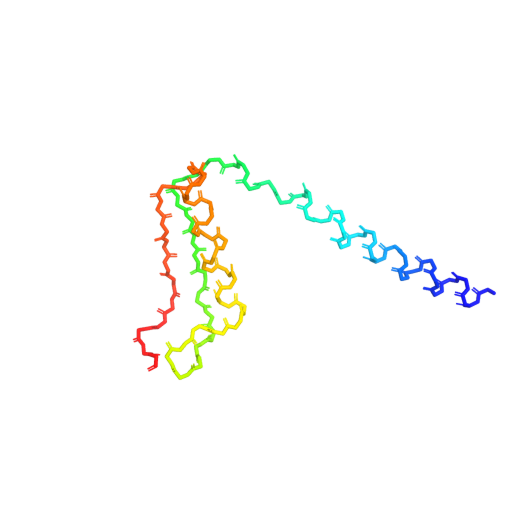67 O O . GLY A 1 72 ? -1.816 -16.710 6.137 1.00 81.31 72 GLY A O 1
ATOM 568 N N . GLY A 1 73 ? 0.067 -17.216 5.016 1.00 71.62 73 GLY A N 1
ATOM 569 C CA . GLY A 1 73 ? 0.501 -18.289 5.912 1.00 71.62 73 GLY A CA 1
ATOM 570 C C . GLY A 1 73 ? 1.269 -17.764 7.128 1.00 71.62 73 GLY A C 1
ATOM 571 O O . GLY A 1 73 ? 1.960 -16.755 7.047 1.00 71.62 73 GLY A O 1
ATOM 572 N N . THR A 1 74 ? 1.179 -18.476 8.251 1.00 61.78 74 THR A N 1
ATOM 573 C CA . THR A 1 74 ? 1.894 -18.170 9.506 1.00 61.78 74 THR A CA 1
ATOM 574 C C . THR A 1 74 ? 3.333 -18.692 9.540 1.00 61.78 74 THR A C 1
ATOM 576 O O . THR A 1 74 ? 4.050 -18.457 10.511 1.00 61.78 74 THR A O 1
ATOM 579 N N . LYS A 1 75 ? 3.759 -19.419 8.500 1.00 56.09 75 LYS A N 1
ATOM 580 C CA . LYS A 1 75 ? 5.116 -19.955 8.367 1.00 56.09 75 LYS A CA 1
ATOM 581 C C . LYS A 1 75 ? 5.966 -18.973 7.564 1.00 56.09 75 LYS A C 1
ATOM 583 O O . LYS A 1 75 ? 5.839 -18.910 6.342 1.00 56.09 75 LYS A O 1
ATOM 588 N N . PHE A 1 76 ? 6.766 -18.197 8.289 1.00 52.50 76 PHE A N 1
ATOM 589 C CA . PHE A 1 76 ? 7.820 -17.323 7.777 1.00 52.50 76 PHE A CA 1
ATOM 590 C C . PHE A 1 76 ? 9.169 -18.035 7.784 1.00 52.50 76 PHE A C 1
ATOM 592 O O . PHE A 1 76 ? 9.362 -18.895 8.673 1.00 52.50 76 PHE A O 1
#

Secondary structure (DSSP, 8-state):
-HHHHHHHHHHHHHHHHHHHHHH--TT--BS-EEE----EETTEE-HHHHHHHHHHHHHHHTTSBS-EEE-S-S--

Sequence (76 aa):
LMICSAILYVSYAAYDIWSYRFKANDDVKTDAGIVLGAASWNGKPSPVFKERINHAISLYKNGNIKKIIFTGGTKF

pLDDT: mean 86.62, std 10.11, range [52.5, 96.31]